Protein AF-A0A2V8K2G9-F1 (afdb_monomer_lite)

Radius of gyration: 15.14 Å; chains: 1; bounding box: 37×24×42 Å

Secondary structure (DSSP, 8-state):
--S-GGGT--S-SS-EEEEEEEEETTEEEEEEEEEE-TTTS-TTSTTTTTT--EEEEEEE-STTHHHHHHHHHHH-TTEEEEEEEEETTEEEEEEEES---

pLDDT: mean 81.55, std 11.33, range [49.09, 95.62]

Structure (mmCIF, N/CA/C/O backbone):
data_AF-A0A2V8K2G9-F1
#
_entry.id   AF-A0A2V8K2G9-F1
#
loop_
_atom_site.group_PDB
_atom_site.id
_atom_site.type_symbol
_atom_site.label_atom_id
_atom_site.label_alt_id
_atom_site.label_comp_id
_atom_site.label_asym_id
_atom_site.label_entity_id
_atom_site.label_seq_id
_atom_site.pdbx_PDB_ins_code
_atom_site.Cartn_x
_atom_site.Cartn_y
_atom_site.Cartn_z
_atom_site.occupancy
_atom_site.B_iso_or_equiv
_atom_site.auth_seq_id
_atom_site.auth_comp_id
_atom_site.auth_asym_id
_atom_site.auth_atom_id
_atom_site.pdbx_PDB_model_num
ATOM 1 N N . MET A 1 1 ? 4.090 -5.935 -3.097 1.00 89.62 1 MET A N 1
ATOM 2 C CA . MET A 1 1 ? 5.225 -6.472 -3.882 1.00 89.62 1 MET A CA 1
ATOM 3 C C . MET A 1 1 ? 5.020 -6.065 -5.335 1.00 89.62 1 MET A C 1
ATOM 5 O O . MET A 1 1 ? 3.889 -6.135 -5.797 1.00 89.62 1 MET A O 1
ATOM 9 N N . ALA A 1 2 ? 6.075 -5.632 -6.025 1.00 92.62 2 ALA A N 1
ATOM 10 C CA . ALA A 1 2 ? 6.025 -5.103 -7.391 1.00 92.62 2 ALA A CA 1
ATOM 11 C C . ALA A 1 2 ? 5.835 -6.168 -8.491 1.00 92.62 2 ALA A C 1
ATOM 13 O O . ALA A 1 2 ? 5.588 -5.819 -9.643 1.00 92.62 2 ALA A O 1
ATOM 14 N N . GLY A 1 3 ? 5.969 -7.454 -8.157 1.00 93.44 3 GLY A N 1
ATOM 15 C CA . GLY A 1 3 ? 5.910 -8.575 -9.096 1.00 93.44 3 GLY A CA 1
ATOM 16 C C . GLY A 1 3 ? 6.853 -9.703 -8.678 1.00 93.44 3 GLY A C 1
ATOM 17 O O . GLY A 1 3 ? 7.277 -9.775 -7.523 1.00 93.44 3 GLY A O 1
ATOM 18 N N . ARG A 1 4 ? 7.219 -10.583 -9.616 1.00 93.06 4 ARG A N 1
ATOM 19 C CA . ARG A 1 4 ? 8.252 -11.613 -9.404 1.00 93.06 4 ARG A CA 1
ATOM 20 C C . ARG A 1 4 ? 9.649 -10.989 -9.508 1.00 93.06 4 ARG A C 1
ATOM 22 O O . ARG A 1 4 ? 10.370 -11.232 -10.475 1.00 93.06 4 ARG A O 1
ATOM 29 N N . VAL A 1 5 ? 10.040 -10.226 -8.486 1.00 91.12 5 VAL A N 1
ATOM 30 C CA . VAL A 1 5 ? 11.310 -9.470 -8.435 1.00 91.12 5 VAL A CA 1
ATOM 31 C C . VAL A 1 5 ? 12.523 -10.355 -8.748 1.00 91.12 5 VAL A C 1
ATOM 33 O O . VAL A 1 5 ? 13.331 -10.004 -9.601 1.00 91.12 5 VAL A O 1
ATOM 36 N N . GLY A 1 6 ? 12.602 -11.555 -8.160 1.00 89.31 6 GLY A N 1
ATOM 37 C CA . GLY A 1 6 ? 13.695 -12.509 -8.416 1.00 89.31 6 GLY A CA 1
ATOM 38 C C . GLY A 1 6 ? 13.770 -13.057 -9.851 1.00 89.31 6 GLY A C 1
ATOM 39 O O . GLY A 1 6 ? 14.733 -13.730 -10.198 1.00 89.31 6 GLY A O 1
ATOM 40 N N . ARG A 1 7 ? 12.767 -12.786 -10.696 1.00 92.31 7 ARG A N 1
ATOM 41 C CA . ARG A 1 7 ? 12.751 -13.104 -12.135 1.00 92.31 7 ARG A CA 1
ATOM 42 C C . ARG A 1 7 ? 12.807 -11.850 -13.020 1.00 92.31 7 ARG A C 1
ATOM 44 O O . ARG A 1 7 ? 12.542 -11.949 -14.212 1.00 92.31 7 ARG A O 1
ATOM 51 N N . GLY A 1 8 ? 13.119 -10.684 -12.449 1.00 90.88 8 GLY A N 1
ATOM 52 C CA . GLY A 1 8 ? 13.182 -9.408 -13.169 1.00 90.88 8 GLY A CA 1
ATOM 53 C C . GLY A 1 8 ? 11.818 -8.802 -13.508 1.00 90.88 8 GLY A C 1
ATOM 54 O O . GLY A 1 8 ? 11.748 -7.822 -14.243 1.00 90.88 8 GLY A O 1
ATOM 55 N N . GLU A 1 9 ? 10.726 -9.357 -12.984 1.00 93.81 9 GLU A N 1
ATOM 56 C CA . GLU A 1 9 ? 9.386 -8.828 -13.218 1.00 93.81 9 GLU A CA 1
ATOM 57 C C . GLU A 1 9 ? 9.017 -7.808 -12.147 1.00 93.81 9 GLU A C 1
ATOM 59 O O . GLU A 1 9 ? 8.780 -8.153 -10.985 1.00 93.81 9 GLU A O 1
ATOM 64 N N . ILE A 1 10 ? 8.957 -6.548 -12.564 1.00 93.75 10 ILE A N 1
ATOM 65 C CA . ILE A 1 10 ? 8.688 -5.402 -11.704 1.00 93.75 10 ILE A CA 1
ATOM 66 C C . ILE A 1 10 ? 7.688 -4.502 -12.440 1.00 93.75 10 ILE A C 1
ATOM 68 O O . ILE A 1 10 ? 7.936 -4.110 -13.581 1.00 93.75 10 ILE A O 1
ATOM 72 N N . TRP A 1 11 ? 6.552 -4.213 -11.798 1.00 93.62 11 TRP A N 1
ATOM 73 C CA . TRP A 1 11 ? 5.497 -3.323 -12.301 1.00 93.62 11 TRP A CA 1
ATOM 74 C C . TRP A 1 11 ? 4.908 -3.732 -13.667 1.00 93.62 11 TRP A C 1
ATOM 76 O O . TRP A 1 11 ? 4.533 -2.880 -14.462 1.00 93.62 11 TRP A O 1
ATOM 86 N N . GLN A 1 12 ? 4.819 -5.037 -13.954 1.00 94.44 12 GLN A N 1
ATOM 87 C CA . GLN A 1 12 ? 4.315 -5.568 -15.238 1.00 94.44 12 GLN A CA 1
ATOM 88 C C . GLN A 1 12 ? 2.818 -5.931 -15.235 1.00 94.44 12 GLN A C 1
ATOM 90 O O . GLN A 1 12 ? 2.303 -6.436 -16.230 1.00 94.44 12 GLN A O 1
ATOM 95 N N . PHE A 1 13 ? 2.113 -5.724 -14.122 1.00 94.19 13 PHE A N 1
ATOM 96 C CA . PHE A 1 13 ? 0.670 -5.961 -14.041 1.00 94.19 13 PHE A CA 1
ATOM 97 C C . PHE A 1 13 ? -0.120 -4.808 -14.679 1.00 94.19 13 PHE A C 1
ATOM 99 O O . PHE A 1 13 ? 0.372 -3.685 -14.756 1.00 94.19 13 PHE A O 1
ATOM 106 N N . ASP A 1 14 ? -1.353 -5.080 -15.114 1.00 95.62 14 ASP A N 1
ATOM 107 C CA . ASP A 1 14 ? -2.218 -4.054 -15.714 1.00 95.62 14 ASP A CA 1
ATOM 108 C C . ASP A 1 14 ? -2.742 -3.069 -14.661 1.00 95.62 14 ASP A C 1
ATOM 110 O O . ASP A 1 14 ? -2.629 -1.855 -14.824 1.00 95.62 14 ASP A O 1
ATOM 114 N N . GLU A 1 15 ? -3.268 -3.594 -13.555 1.00 95.38 15 GLU A N 1
ATOM 115 C CA . GLU A 1 15 ? -3.783 -2.801 -12.444 1.00 95.38 15 GLU A CA 1
ATOM 116 C C . GLU A 1 15 ? -3.645 -3.561 -11.120 1.00 95.38 15 GLU A C 1
ATOM 118 O O . GLU A 1 15 ? -3.813 -4.780 -11.057 1.00 95.38 15 GLU A O 1
ATOM 123 N N . PHE A 1 16 ? -3.371 -2.823 -10.047 1.00 92.81 16 PHE A N 1
ATOM 124 C CA . PHE A 1 16 ? -3.531 -3.289 -8.678 1.00 92.81 16 PHE A CA 1
ATOM 125 C C . PHE A 1 16 ? -4.369 -2.281 -7.900 1.00 92.81 16 PHE A C 1
ATOM 127 O O . PHE A 1 16 ? -3.982 -1.123 -7.780 1.00 92.81 16 PHE A O 1
ATOM 134 N N . SER A 1 17 ? -5.485 -2.725 -7.332 1.00 94.31 17 SER A N 1
ATOM 135 C CA . SER A 1 17 ? -6.346 -1.909 -6.477 1.00 94.31 17 SER A CA 1
ATOM 136 C C . SER A 1 17 ? -6.525 -2.582 -5.121 1.00 94.31 17 SER A C 1
ATOM 138 O O . SER A 1 17 ? -6.841 -3.771 -5.061 1.00 94.31 17 SER A O 1
ATOM 140 N N . SER A 1 18 ? -6.372 -1.822 -4.043 1.00 91.69 18 SER A N 1
ATOM 141 C CA . SER A 1 18 ? -6.574 -2.290 -2.676 1.00 91.69 18 SER A CA 1
ATOM 142 C C . SER A 1 18 ? -7.382 -1.277 -1.876 1.00 91.69 18 SER A C 1
ATOM 144 O O . SER A 1 18 ? -7.154 -0.068 -1.963 1.00 91.69 18 SER A O 1
ATOM 146 N N . GLU A 1 19 ? -8.310 -1.789 -1.074 1.00 94.44 19 GLU A N 1
ATOM 147 C CA . GLU A 1 19 ? -9.031 -1.026 -0.064 1.00 94.44 19 GLU A CA 1
ATOM 148 C C . GLU A 1 19 ? -8.842 -1.703 1.294 1.00 94.44 19 GLU A C 1
ATOM 150 O O . GLU A 1 19 ? -9.029 -2.911 1.434 1.00 94.44 19 GLU A O 1
ATOM 155 N N . THR A 1 20 ? -8.481 -0.922 2.309 1.00 89.31 20 THR A N 1
ATOM 156 C CA . THR A 1 20 ? -8.416 -1.381 3.700 1.00 89.31 20 THR A CA 1
ATOM 157 C C . THR A 1 20 ? -9.249 -0.450 4.559 1.00 89.31 20 THR A C 1
ATOM 159 O O . THR A 1 20 ? -9.037 0.756 4.536 1.00 89.31 20 THR A O 1
ATOM 162 N N . SER A 1 21 ? -10.184 -0.985 5.344 1.00 90.56 21 SER A N 1
ATOM 163 C CA . SER A 1 21 ? -10.995 -0.176 6.256 1.00 90.56 21 SER A CA 1
ATOM 164 C C . SER A 1 21 ? -10.969 -0.726 7.679 1.00 90.56 21 SER A C 1
ATOM 166 O O . SER A 1 21 ? -11.009 -1.936 7.888 1.00 90.56 21 SER A O 1
ATOM 168 N N . LEU A 1 22 ? -10.913 0.176 8.662 1.00 85.81 22 LEU A N 1
ATOM 169 C CA . LEU A 1 22 ? -11.026 -0.152 10.084 1.00 85.81 22 LEU A CA 1
ATOM 170 C C . LEU A 1 22 ? -12.265 0.518 10.659 1.00 85.81 22 LEU A C 1
ATOM 172 O O . LEU A 1 22 ? -12.418 1.744 10.594 1.00 85.81 22 LEU A O 1
ATOM 176 N N . ARG A 1 23 ? -13.133 -0.290 11.268 1.00 88.69 23 ARG A N 1
ATOM 177 C CA . ARG A 1 23 ? -14.301 0.178 12.011 1.00 88.69 23 ARG A CA 1
ATOM 178 C C . ARG A 1 23 ? -14.211 -0.268 13.461 1.00 88.69 23 ARG A C 1
ATOM 180 O O . ARG A 1 23 ? -13.955 -1.436 13.725 1.00 88.69 23 ARG A O 1
ATOM 187 N N . VAL A 1 24 ? -14.496 0.646 14.382 1.00 85.31 24 VAL A N 1
ATOM 188 C CA . VAL A 1 24 ? -14.609 0.363 15.820 1.00 85.31 24 VAL A CA 1
ATOM 189 C C . VAL A 1 24 ? -15.980 0.836 16.273 1.00 85.31 24 VAL A C 1
ATOM 191 O O . VAL A 1 24 ? -16.376 1.965 15.981 1.00 85.31 24 VAL A O 1
ATOM 194 N N . ASN A 1 25 ? -16.738 -0.046 16.928 1.00 89.50 25 ASN A N 1
ATOM 195 C CA . ASN A 1 25 ? -18.119 0.218 17.354 1.00 89.50 25 ASN A CA 1
ATOM 196 C C . ASN A 1 25 ? -19.006 0.752 16.208 1.00 89.50 25 ASN A C 1
ATOM 198 O O . ASN A 1 25 ? -19.759 1.708 16.367 1.00 89.50 25 ASN A O 1
ATOM 202 N N . GLY A 1 26 ? -18.855 0.180 15.006 1.00 89.81 26 GLY A N 1
ATOM 203 C CA . GLY A 1 26 ? -19.592 0.575 13.796 1.00 89.81 26 GLY A CA 1
ATOM 204 C C . GLY A 1 26 ? -19.098 1.859 13.109 1.00 89.81 26 GLY A C 1
ATOM 205 O O . GLY A 1 26 ? -19.413 2.084 11.936 1.00 89.81 26 GLY A O 1
ATOM 206 N N . ARG A 1 27 ? -18.269 2.672 13.776 1.00 88.38 27 ARG A N 1
ATOM 207 C CA . ARG A 1 27 ? -17.714 3.921 13.239 1.00 88.38 27 ARG A CA 1
ATOM 208 C C . ARG A 1 27 ? -16.461 3.656 12.407 1.00 88.38 27 ARG A C 1
ATOM 210 O O . ARG A 1 27 ? -15.545 2.987 12.871 1.00 88.38 27 ARG A O 1
ATOM 217 N N . LEU A 1 28 ? -16.395 4.229 11.203 1.00 88.12 28 LEU A N 1
ATOM 218 C CA . LEU A 1 28 ? -15.190 4.203 10.367 1.00 88.12 28 LEU A CA 1
ATOM 219 C C . LEU A 1 28 ? -14.094 5.078 10.991 1.00 88.12 28 LEU A C 1
ATOM 221 O O . LEU A 1 28 ? -14.287 6.280 11.207 1.00 88.12 28 LEU A O 1
ATOM 225 N N . LEU A 1 29 ? -12.959 4.454 11.288 1.00 84.12 29 LEU A N 1
ATOM 226 C CA . LEU A 1 29 ? -11.785 5.098 11.869 1.00 84.12 29 LEU A CA 1
ATOM 227 C C . LEU A 1 29 ? -10.623 5.209 10.886 1.00 84.12 29 LEU A C 1
ATOM 229 O O . LEU A 1 29 ? -9.847 6.153 11.002 1.00 84.12 29 LEU A O 1
ATOM 233 N N . TYR A 1 30 ? -10.530 4.294 9.923 1.00 83.94 30 TYR A N 1
ATOM 234 C CA . TYR A 1 30 ? -9.500 4.319 8.893 1.00 83.94 30 TYR A CA 1
ATOM 235 C C . TYR A 1 30 ? -10.030 3.784 7.564 1.00 83.94 30 TYR A C 1
ATOM 237 O O . TYR A 1 30 ? -10.850 2.862 7.550 1.00 83.94 30 TYR A O 1
ATOM 245 N N . LEU A 1 31 ? -9.546 4.367 6.470 1.00 87.81 31 LEU A N 1
ATOM 2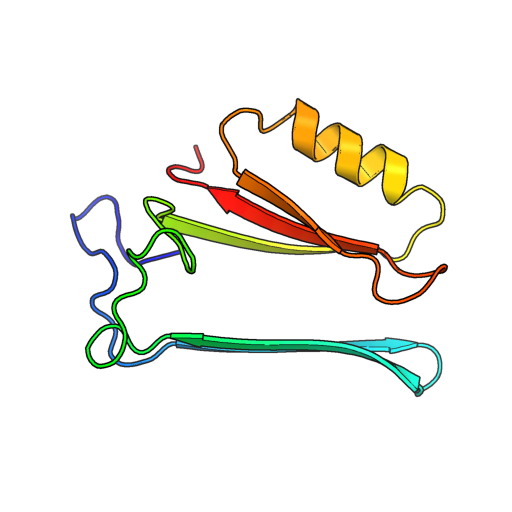46 C CA . LEU A 1 31 ? -9.778 3.928 5.102 1.00 87.81 31 LEU A CA 1
ATOM 247 C C . LEU A 1 31 ? -8.515 4.216 4.281 1.00 87.81 31 LEU A C 1
ATOM 249 O O . LEU A 1 31 ? -8.179 5.378 4.077 1.00 87.81 31 LEU A O 1
ATOM 253 N N . ASP A 1 32 ? -7.852 3.166 3.809 1.00 86.81 32 ASP A N 1
ATOM 254 C CA . ASP A 1 32 ? -6.834 3.236 2.764 1.00 86.81 32 ASP A CA 1
ATOM 255 C C . ASP A 1 32 ? -7.462 2.843 1.439 1.00 86.81 32 ASP A C 1
ATOM 257 O O . ASP A 1 32 ? -8.165 1.831 1.360 1.00 86.81 32 ASP A O 1
ATOM 261 N N . ARG A 1 33 ? -7.166 3.610 0.398 1.00 92.12 33 ARG A N 1
ATOM 262 C CA . ARG A 1 33 ? -7.496 3.262 -0.979 1.00 92.12 33 ARG A CA 1
ATOM 263 C C . ARG A 1 33 ? -6.276 3.527 -1.818 1.00 92.12 33 ARG A C 1
ATOM 265 O O . ARG A 1 33 ? -5.816 4.660 -1.914 1.00 92.12 33 ARG A O 1
ATOM 272 N N . PHE A 1 34 ? -5.781 2.473 -2.433 1.00 88.25 34 PHE A N 1
ATOM 273 C CA . PHE A 1 34 ? -4.581 2.532 -3.233 1.00 88.25 34 PHE A CA 1
ATOM 274 C C . PHE A 1 34 ? -4.824 1.847 -4.564 1.00 88.25 34 PHE A C 1
ATOM 276 O O . PHE A 1 34 ? -5.403 0.762 -4.619 1.00 88.25 34 PHE A O 1
ATOM 283 N N . 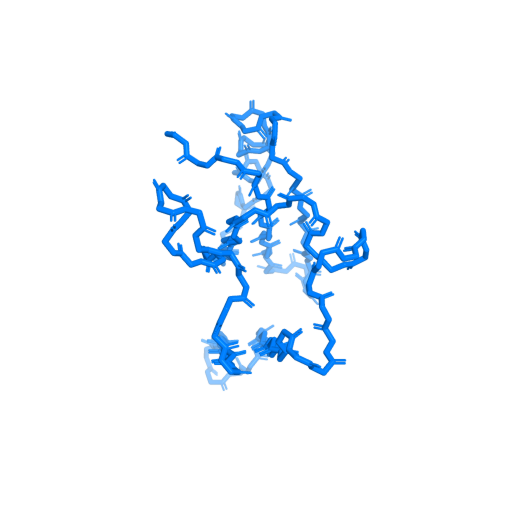ARG A 1 35 ? -4.379 2.497 -5.635 1.00 92.88 35 ARG A N 1
ATOM 284 C CA . ARG A 1 35 ? -4.482 1.998 -6.999 1.00 92.88 35 ARG A CA 1
ATOM 285 C C . ARG A 1 35 ? -3.158 2.244 -7.707 1.00 92.88 35 ARG A C 1
ATOM 287 O O . ARG A 1 35 ? -2.617 3.339 -7.616 1.00 92.88 35 ARG A O 1
ATOM 294 N N . LEU A 1 36 ? -2.667 1.234 -8.410 1.00 92.56 36 LEU A N 1
ATOM 295 C CA . LEU A 1 36 ? -1.513 1.308 -9.295 1.00 92.56 36 LEU A CA 1
ATOM 296 C C . LEU A 1 36 ? -1.924 0.857 -10.683 1.00 92.56 36 LEU A C 1
ATOM 298 O O . LEU A 1 36 ? -2.529 -0.203 -10.828 1.00 92.56 36 LEU A O 1
ATOM 302 N N . MET A 1 37 ? -1.525 1.625 -11.688 1.00 95.25 37 MET A N 1
ATOM 303 C CA . MET A 1 37 ? -1.714 1.295 -13.097 1.00 95.25 37 MET A CA 1
ATOM 304 C C . MET A 1 37 ? -0.398 1.548 -13.828 1.00 95.25 37 MET A C 1
ATOM 306 O O . MET A 1 37 ? -0.225 2.617 -14.405 1.00 95.25 37 MET A O 1
ATOM 310 N N . PRO A 1 38 ? 0.557 0.603 -13.800 1.00 94.38 38 PRO A N 1
ATOM 311 C CA . PRO A 1 38 ? 1.926 0.866 -14.237 1.00 94.38 38 PRO A CA 1
ATOM 312 C C . PRO A 1 38 ? 2.092 1.382 -15.669 1.00 94.38 38 PRO A C 1
ATOM 314 O O . PRO A 1 38 ? 3.082 2.045 -15.967 1.00 94.38 38 PRO A O 1
ATOM 317 N N . LYS A 1 39 ? 1.139 1.074 -16.559 1.00 92.31 39 LYS A N 1
ATOM 318 C CA .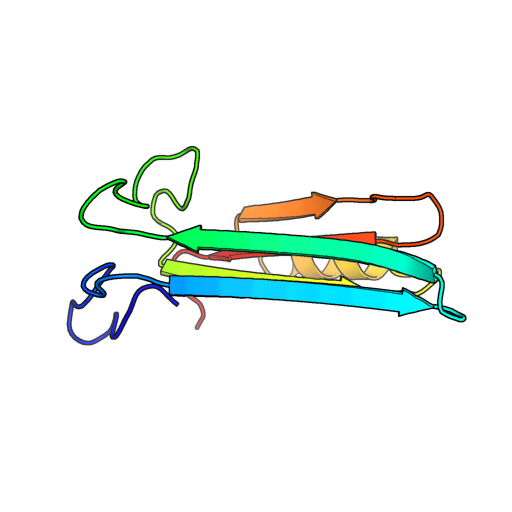 LYS A 1 39 ? 1.136 1.550 -17.951 1.00 92.31 39 LYS A CA 1
ATOM 319 C C . LYS A 1 39 ? 0.648 2.993 -18.103 1.00 92.31 39 LYS A C 1
ATOM 321 O O . LYS A 1 39 ? 0.983 3.627 -19.097 1.00 92.31 39 LYS A O 1
ATOM 326 N N . GLU A 1 40 ? -0.154 3.480 -17.161 1.00 93.94 40 GLU A N 1
ATOM 327 C CA . GLU A 1 40 ? -0.706 4.840 -17.163 1.00 93.94 40 GLU A CA 1
ATOM 328 C C . GLU A 1 40 ? 0.120 5.772 -16.269 1.00 93.94 40 GLU A C 1
ATOM 330 O O . GLU A 1 40 ? 0.446 6.881 -16.682 1.00 93.94 40 GLU A O 1
ATOM 335 N N . ASP A 1 41 ? 0.494 5.294 -15.079 1.00 90.81 41 ASP A N 1
ATOM 336 C CA . ASP A 1 41 ? 1.282 6.012 -14.077 1.00 90.81 41 ASP A CA 1
ATOM 337 C C . ASP A 1 41 ? 2.370 5.084 -13.491 1.00 90.81 41 ASP A C 1
ATOM 339 O O . ASP A 1 41 ? 2.088 4.242 -12.624 1.00 90.81 41 ASP A O 1
ATOM 343 N N . PRO A 1 42 ? 3.610 5.154 -14.016 1.00 89.94 42 PRO A N 1
ATOM 344 C CA . PRO A 1 42 ? 4.719 4.318 -13.572 1.00 89.94 42 PRO A CA 1
ATOM 345 C C . PRO A 1 42 ? 5.040 4.512 -12.074 1.00 89.94 42 PRO A C 1
ATOM 347 O O . PRO A 1 42 ? 5.401 5.614 -11.661 1.00 89.94 42 PRO A O 1
ATOM 350 N N . PRO A 1 43 ? 5.030 3.449 -11.241 1.00 89.94 43 PRO A N 1
ATOM 351 C CA . PRO A 1 43 ? 5.200 3.589 -9.789 1.00 89.94 43 PRO A CA 1
ATOM 352 C C . PRO A 1 43 ? 6.624 3.949 -9.339 1.00 89.94 43 PRO A C 1
ATOM 354 O O . PRO A 1 43 ? 6.865 4.102 -8.146 1.00 89.94 43 PRO A O 1
ATOM 357 N N . ASN A 1 44 ? 7.581 4.044 -10.265 1.00 88.25 44 ASN A N 1
ATOM 358 C CA . ASN A 1 44 ? 9.010 4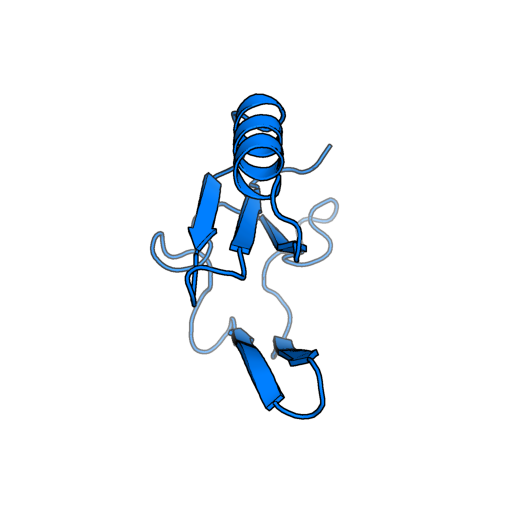.233 -9.994 1.00 88.25 44 ASN A CA 1
ATOM 359 C C . ASN A 1 44 ? 9.408 5.686 -9.681 1.00 88.25 44 ASN A C 1
ATOM 361 O O . ASN A 1 44 ? 10.584 5.973 -9.466 1.00 88.25 44 ASN A O 1
ATOM 365 N N . THR A 1 45 ? 8.456 6.613 -9.682 1.00 87.50 45 THR A N 1
ATOM 366 C CA . THR A 1 45 ? 8.695 7.999 -9.280 1.00 87.50 45 THR A CA 1
ATOM 367 C C . THR A 1 45 ? 8.951 8.087 -7.772 1.00 87.50 45 THR A C 1
ATOM 369 O O . THR A 1 45 ? 8.351 7.347 -6.990 1.00 87.50 45 THR A O 1
ATOM 372 N N . GLU A 1 46 ? 9.827 9.004 -7.340 1.00 82.75 46 GLU A N 1
ATOM 373 C CA . GLU A 1 46 ? 10.196 9.157 -5.917 1.00 82.75 46 GLU A CA 1
ATOM 374 C C . GLU A 1 46 ? 8.998 9.448 -5.001 1.00 82.75 46 GLU A C 1
ATOM 376 O O . GLU A 1 46 ? 9.011 9.068 -3.835 1.00 82.75 46 GLU A O 1
ATOM 381 N N . TRP A 1 47 ? 7.948 10.093 -5.519 1.00 80.94 47 TRP A N 1
ATOM 382 C CA . TRP A 1 47 ? 6.744 10.408 -4.747 1.00 80.94 47 TRP A CA 1
ATOM 383 C C . TRP A 1 47 ? 5.782 9.214 -4.590 1.00 80.94 47 TRP A C 1
ATOM 385 O O . TRP A 1 47 ? 4.888 9.279 -3.746 1.00 80.94 47 TRP A O 1
ATOM 395 N N . MET A 1 48 ? 5.951 8.139 -5.375 1.00 86.94 48 MET A N 1
ATOM 396 C CA . MET A 1 48 ? 5.160 6.905 -5.288 1.00 86.94 48 MET A CA 1
ATOM 397 C C . MET A 1 48 ? 5.922 5.806 -4.543 1.00 86.94 48 MET A C 1
ATOM 399 O O . MET A 1 48 ? 5.837 5.705 -3.321 1.00 86.94 48 MET A O 1
ATOM 403 N N . MET A 1 49 ? 6.632 4.949 -5.283 1.00 88.06 49 MET A N 1
ATOM 404 C CA . MET A 1 49 ? 7.403 3.837 -4.733 1.00 88.06 49 MET A CA 1
ATOM 405 C C . MET A 1 49 ? 8.907 4.072 -4.879 1.00 88.06 49 MET A C 1
ATOM 407 O O . MET A 1 49 ? 9.679 3.402 -4.203 1.00 88.06 49 MET A O 1
ATOM 411 N N . GLY A 1 50 ? 9.349 4.994 -5.741 1.00 87.50 50 GLY A N 1
ATOM 412 C CA . GLY A 1 50 ? 10.762 5.180 -6.062 1.00 87.50 50 GLY A CA 1
ATOM 413 C C . GLY A 1 50 ? 11.406 3.856 -6.480 1.00 87.50 50 GLY A C 1
ATOM 414 O O . GLY A 1 50 ? 10.927 3.163 -7.379 1.00 87.50 50 GLY A O 1
ATOM 415 N N . ASN A 1 51 ? 12.458 3.466 -5.766 1.00 88.31 51 ASN A N 1
ATOM 416 C CA . ASN A 1 51 ? 13.139 2.184 -5.952 1.00 88.31 51 ASN A CA 1
ATOM 417 C C . ASN A 1 51 ? 12.526 1.031 -5.133 1.00 88.31 51 ASN A C 1
ATOM 419 O O . ASN A 1 51 ? 12.938 -0.121 -5.293 1.00 88.31 51 ASN A O 1
ATOM 423 N N . ALA A 1 52 ? 11.543 1.307 -4.268 1.00 88.44 52 ALA A N 1
ATOM 424 C CA . ALA A 1 52 ? 10.920 0.305 -3.414 1.00 88.44 52 ALA A CA 1
ATOM 425 C C . ALA A 1 52 ? 10.169 -0.742 -4.243 1.00 88.44 52 ALA A C 1
ATOM 427 O O . ALA A 1 52 ? 9.344 -0.427 -5.103 1.00 88.44 52 ALA A O 1
ATOM 428 N N . ARG A 1 53 ? 10.412 -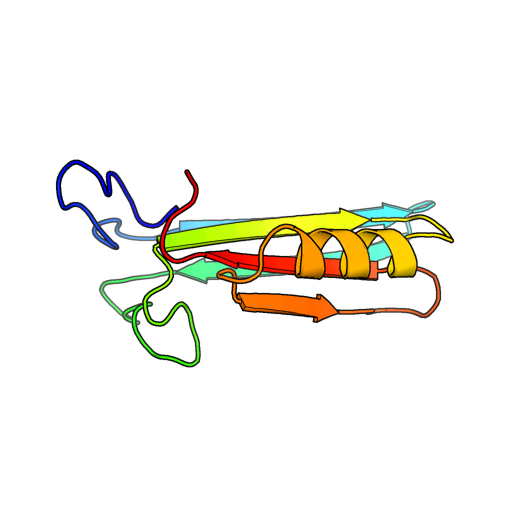2.020 -3.948 1.00 89.69 53 ARG A N 1
ATOM 429 C CA . ARG A 1 53 ? 9.753 -3.159 -4.614 1.00 89.69 53 ARG A CA 1
ATOM 430 C C . ARG A 1 53 ? 8.699 -3.800 -3.722 1.00 89.69 53 ARG A C 1
ATOM 432 O O . ARG A 1 53 ? 7.860 -4.583 -4.182 1.00 89.69 53 ARG A O 1
ATOM 439 N N . TYR A 1 54 ? 8.710 -3.455 -2.442 1.00 87.31 54 TYR A N 1
ATOM 440 C CA . TYR A 1 54 ? 7.817 -3.976 -1.429 1.00 87.31 54 TYR A CA 1
ATOM 441 C C . TYR A 1 54 ? 7.138 -2.816 -0.706 1.00 87.31 54 TYR A C 1
ATOM 443 O O . TYR A 1 54 ? 7.753 -1.811 -0.367 1.00 87.31 54 TYR A O 1
ATOM 451 N N . LEU A 1 55 ? 5.837 -2.982 -0.490 1.00 85.81 55 LEU A N 1
ATOM 452 C CA . LEU A 1 55 ? 5.006 -2.094 0.308 1.00 85.81 55 LEU A CA 1
ATOM 453 C C . LEU A 1 55 ? 4.280 -2.974 1.310 1.00 85.81 55 LEU A C 1
ATOM 455 O O . LEU A 1 55 ? 3.683 -3.983 0.920 1.00 85.81 55 LEU A O 1
ATOM 459 N N . ALA A 1 56 ? 4.317 -2.562 2.567 1.00 82.38 56 ALA A N 1
ATOM 460 C CA . ALA A 1 56 ? 3.510 -3.123 3.629 1.00 82.38 56 ALA A CA 1
ATOM 461 C C . ALA A 1 56 ? 2.772 -1.995 4.352 1.00 82.38 56 ALA A C 1
ATOM 463 O O . ALA A 1 56 ? 3.354 -0.969 4.701 1.00 82.38 56 ALA A O 1
ATOM 464 N N . THR A 1 57 ? 1.484 -2.209 4.602 1.00 81.38 57 THR A N 1
ATOM 465 C CA . THR A 1 57 ? 0.674 -1.334 5.451 1.00 81.38 57 THR A CA 1
ATOM 466 C C . THR A 1 57 ? 0.318 -2.097 6.720 1.00 81.38 57 THR A C 1
ATOM 468 O O . THR A 1 57 ? -0.218 -3.202 6.649 1.00 81.38 57 THR A O 1
ATOM 471 N N . GLY A 1 58 ? 0.623 -1.514 7.878 1.00 79.88 58 GLY A N 1
ATOM 472 C CA . GLY A 1 58 ? 0.284 -2.031 9.198 1.00 79.88 58 GLY A CA 1
ATOM 473 C C . GLY A 1 58 ? -0.697 -1.112 9.922 1.00 79.88 58 GLY A C 1
ATOM 474 O O . GLY A 1 58 ? -0.517 0.106 9.971 1.00 79.88 58 GLY A O 1
ATOM 475 N N . LEU A 1 59 ? -1.733 -1.714 10.506 1.00 80.56 59 LEU A N 1
ATOM 476 C CA . LEU A 1 59 ? -2.682 -1.049 11.399 1.00 80.56 59 LEU A CA 1
ATOM 477 C C . LEU A 1 59 ? -2.341 -1.428 12.839 1.00 80.56 59 LEU A C 1
ATOM 479 O O . LEU A 1 59 ? -2.278 -2.619 13.144 1.00 80.56 59 LEU A O 1
ATOM 483 N N . CYS A 1 60 ? -2.166 -0.450 13.728 1.00 79.00 60 CYS A N 1
ATOM 484 C CA . CYS A 1 60 ? -1.987 -0.716 15.152 1.00 79.00 60 CYS A CA 1
ATOM 485 C C . CYS A 1 60 ? -2.945 0.150 15.975 1.00 79.00 60 CYS A C 1
ATOM 487 O O . CYS A 1 60 ? -2.839 1.376 16.015 1.00 79.00 60 CYS A O 1
ATOM 489 N N . LEU A 1 61 ? -3.893 -0.515 16.632 1.00 77.94 61 LEU A N 1
ATOM 490 C CA . LEU A 1 61 ? -4.811 0.107 17.576 1.00 77.94 61 LEU A CA 1
ATOM 491 C C . LEU A 1 61 ? -4.403 -0.305 18.990 1.00 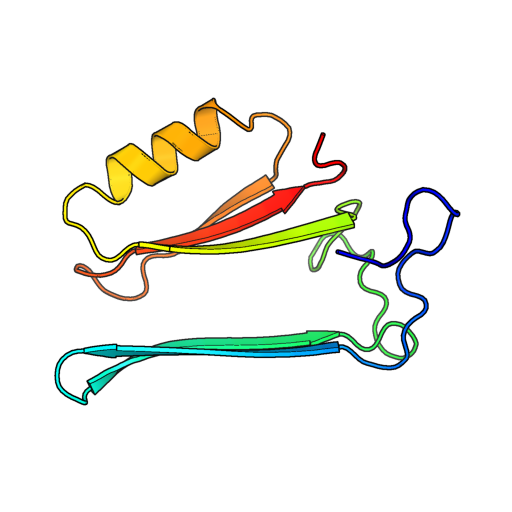77.94 61 LEU A C 1
ATOM 493 O O . LEU A 1 61 ? -4.901 -1.298 19.512 1.00 77.94 61 LEU A O 1
ATOM 497 N N . ASP A 1 62 ? -3.446 0.420 19.562 1.00 77.12 62 ASP A N 1
ATOM 498 C CA . ASP A 1 62 ? -2.921 0.171 20.904 1.00 77.12 62 ASP A CA 1
ATOM 499 C C . ASP A 1 62 ? -2.325 1.462 21.488 1.00 77.12 62 ASP A C 1
ATOM 501 O O . ASP A 1 62 ? -1.789 2.296 20.752 1.00 77.12 62 ASP A O 1
ATOM 505 N N . GLU A 1 63 ? -2.374 1.625 22.810 1.00 75.31 63 GLU A N 1
ATOM 506 C CA . GLU A 1 63 ? -1.780 2.777 23.505 1.00 75.31 63 GLU A CA 1
ATOM 507 C C . GLU A 1 63 ? -0.254 2.856 23.312 1.00 75.31 63 GLU A C 1
ATOM 509 O O . GLU A 1 63 ? 0.326 3.941 23.305 1.00 75.31 63 GLU A O 1
ATOM 514 N N . ARG A 1 64 ? 0.405 1.712 23.092 1.00 76.75 64 ARG A N 1
ATOM 515 C CA . ARG A 1 64 ? 1.852 1.579 22.861 1.00 76.75 64 ARG A CA 1
ATOM 516 C C . ARG A 1 64 ? 2.225 1.591 21.383 1.00 76.75 64 ARG A C 1
ATOM 518 O O . ARG A 1 64 ? 3.363 1.271 21.032 1.00 76.75 64 ARG A O 1
ATOM 525 N N . ALA A 1 65 ? 1.296 1.951 20.498 1.00 75.56 65 ALA A N 1
ATOM 526 C CA . ALA A 1 65 ? 1.555 1.961 19.063 1.00 75.56 65 ALA A CA 1
ATOM 527 C C . ALA A 1 65 ? 2.732 2.879 18.680 1.00 75.56 65 ALA A C 1
ATOM 529 O O . ALA A 1 65 ? 3.421 2.597 17.702 1.00 75.56 65 ALA A O 1
ATOM 530 N N . PHE A 1 66 ? 2.999 3.936 19.460 1.00 72.44 66 PHE A N 1
ATOM 531 C CA . PHE A 1 66 ? 4.163 4.806 19.257 1.00 72.44 66 PHE A CA 1
ATOM 532 C C . PHE A 1 66 ? 5.484 4.045 19.454 1.00 72.44 66 PHE A C 1
ATOM 534 O O . PHE A 1 66 ? 6.277 3.949 18.519 1.00 72.44 66 PHE A O 1
ATOM 541 N N . ASP A 1 67 ? 5.669 3.409 20.613 1.00 79.88 67 ASP A N 1
ATOM 542 C CA . ASP A 1 67 ? 6.876 2.634 20.928 1.00 79.88 67 ASP A CA 1
ATOM 543 C C . ASP A 1 67 ? 7.075 1.448 19.977 1.00 79.88 67 ASP A C 1
ATOM 545 O O . ASP A 1 67 ? 8.195 0.985 19.756 1.00 79.88 67 ASP A O 1
ATOM 549 N N . PHE A 1 68 ? 5.980 0.876 19.469 1.00 78.00 68 PHE A N 1
ATOM 550 C CA . PHE A 1 68 ? 6.042 -0.209 18.497 1.00 78.00 68 PHE A CA 1
ATOM 551 C C . PHE A 1 68 ? 6.505 0.292 17.127 1.00 78.00 68 PHE A C 1
ATOM 553 O O . PHE A 1 68 ? 7.378 -0.316 16.513 1.00 78.00 68 PHE A O 1
ATOM 560 N N . ALA A 1 69 ? 5.959 1.414 16.660 1.00 74.62 69 ALA A N 1
ATOM 561 C CA . ALA A 1 69 ? 6.320 1.979 15.370 1.00 74.62 69 ALA A CA 1
ATOM 562 C C . ALA A 1 69 ? 7.769 2.498 15.350 1.00 74.62 69 ALA A C 1
ATOM 564 O O . ALA A 1 69 ? 8.488 2.247 14.383 1.00 74.62 69 ALA A O 1
ATOM 565 N N . GLU A 1 70 ? 8.228 3.121 16.440 1.00 78.81 70 GLU A N 1
ATOM 566 C CA . GLU A 1 70 ? 9.637 3.491 16.623 1.00 78.81 70 GLU A CA 1
ATOM 567 C C . GLU A 1 70 ? 10.548 2.254 16.595 1.00 78.81 70 GLU A C 1
ATOM 569 O O . GLU A 1 70 ? 11.554 2.233 15.886 1.00 78.81 70 GLU A O 1
ATOM 574 N N . ARG A 1 71 ? 10.161 1.168 17.280 1.00 84.06 71 ARG A N 1
ATOM 575 C CA . ARG A 1 71 ? 10.907 -0.097 17.229 1.00 84.06 71 ARG A CA 1
ATOM 576 C C . ARG A 1 71 ? 11.002 -0.674 15.823 1.00 84.06 71 ARG A C 1
ATOM 578 O O . ARG A 1 71 ? 12.071 -1.151 15.460 1.00 84.06 71 ARG A O 1
ATOM 585 N N . ILE A 1 72 ? 9.932 -0.629 15.027 1.00 78.19 72 ILE A N 1
ATOM 586 C CA . ILE A 1 72 ? 10.013 -1.089 13.633 1.00 78.19 72 ILE A CA 1
ATOM 587 C C . ILE A 1 72 ? 10.973 -0.211 12.828 1.00 78.19 72 ILE A C 1
ATOM 589 O O . ILE A 1 72 ? 11.778 -0.752 12.075 1.00 78.19 72 ILE A O 1
ATOM 593 N N . HIS A 1 73 ? 10.935 1.112 13.006 1.00 75.88 73 HIS A N 1
ATOM 594 C CA . HIS A 1 73 ? 11.868 2.008 12.325 1.00 75.88 73 HIS A CA 1
ATOM 595 C C . HIS A 1 73 ? 13.334 1.671 12.649 1.00 75.88 73 HIS A C 1
ATOM 597 O O . HIS A 1 73 ? 14.168 1.636 11.751 1.00 75.88 73 HIS A O 1
ATOM 603 N N . LEU A 1 74 ? 13.633 1.332 13.907 1.00 83.38 74 LEU A N 1
ATOM 604 C CA . LEU A 1 74 ? 14.974 0.907 14.324 1.00 83.38 74 LEU A CA 1
ATOM 605 C C . LEU A 1 74 ? 15.375 -0.477 13.788 1.00 83.38 74 LEU A C 1
ATOM 607 O O . LEU A 1 74 ? 16.552 -0.712 13.529 1.00 83.38 74 LEU A O 1
ATOM 611 N N . LEU A 1 75 ? 14.421 -1.402 13.648 1.00 84.00 75 LEU A N 1
ATOM 612 C CA . LEU A 1 75 ? 14.676 -2.757 13.144 1.00 84.00 75 LEU A CA 1
ATOM 613 C C . LEU A 1 75 ? 14.833 -2.811 11.621 1.00 84.00 75 LEU A C 1
ATOM 615 O O . LEU A 1 75 ? 15.432 -3.756 11.114 1.00 84.00 75 LEU A O 1
ATOM 619 N N . LEU A 1 76 ? 14.294 -1.825 10.904 1.00 79.25 76 LEU A N 1
ATOM 620 C CA . LEU A 1 76 ? 14.289 -1.762 9.444 1.00 79.25 76 LEU A CA 1
ATOM 621 C C . LEU A 1 76 ? 14.946 -0.458 8.948 1.00 79.25 76 LEU A C 1
ATOM 623 O O . LEU A 1 76 ? 14.269 0.365 8.328 1.00 79.25 76 LEU A O 1
ATOM 627 N N . PRO A 1 77 ? 16.253 -0.250 9.200 1.00 72.75 77 PRO A N 1
ATOM 628 C CA . PRO A 1 77 ? 16.932 1.014 8.898 1.00 72.75 77 PRO A CA 1
ATOM 629 C C . PRO A 1 77 ? 16.986 1.332 7.397 1.00 72.75 77 PRO A C 1
ATOM 631 O O . PRO A 1 77 ? 16.958 2.500 7.021 1.00 72.75 77 PRO A O 1
ATOM 634 N N . ASP A 1 78 ? 16.992 0.302 6.545 1.00 76.50 78 ASP A N 1
ATOM 635 C CA . ASP A 1 78 ? 17.017 0.436 5.080 1.00 76.50 78 ASP A CA 1
ATOM 636 C C . ASP A 1 78 ? 15.605 0.516 4.463 1.00 76.50 78 ASP A C 1
ATOM 638 O O . ASP A 1 78 ? 15.424 0.447 3.248 1.00 76.50 78 ASP A O 1
ATOM 642 N N . THR A 1 79 ? 14.569 0.619 5.300 1.00 73.50 79 THR A N 1
ATOM 643 C CA . THR A 1 79 ? 13.173 0.748 4.872 1.00 73.50 79 THR A CA 1
ATOM 644 C C . THR A 1 79 ? 12.722 2.188 5.062 1.00 73.50 79 THR A C 1
ATOM 646 O O . THR A 1 79 ? 12.816 2.750 6.152 1.00 73.50 79 THR A O 1
ATOM 649 N N . ALA A 1 80 ? 12.162 2.787 4.013 1.00 73.38 80 ALA A N 1
ATOM 650 C CA . ALA A 1 80 ? 11.460 4.052 4.142 1.00 73.38 80 ALA A CA 1
ATOM 651 C C . ALA A 1 80 ? 10.167 3.813 4.939 1.00 73.38 80 ALA A C 1
ATOM 653 O O . ALA A 1 80 ? 9.232 3.153 4.478 1.00 73.38 80 ALA A O 1
ATOM 654 N N . VAL A 1 81 ? 10.125 4.323 6.169 1.00 70.19 81 VAL A N 1
ATOM 655 C CA . VAL A 1 81 ? 8.990 4.164 7.084 1.00 70.19 81 VAL A CA 1
ATOM 656 C C . VAL A 1 81 ? 8.252 5.487 7.230 1.00 70.19 81 VAL A C 1
ATOM 658 O O . VAL A 1 81 ? 8.850 6.503 7.575 1.00 70.19 81 VAL A O 1
ATOM 661 N N . GLY A 1 82 ? 6.939 5.463 7.019 1.00 69.88 82 GLY A N 1
ATOM 662 C CA . GLY A 1 82 ? 6.037 6.563 7.338 1.00 69.88 82 GLY A CA 1
ATOM 663 C C . GLY A 1 82 ? 5.030 6.133 8.399 1.00 69.88 82 GLY A C 1
ATOM 664 O O . GLY A 1 82 ? 4.364 5.111 8.247 1.00 69.88 82 GLY A O 1
ATOM 665 N N . ILE A 1 83 ? 4.890 6.912 9.468 1.00 69.00 83 ILE A N 1
ATOM 666 C CA . ILE A 1 83 ? 3.854 6.700 10.485 1.00 69.00 83 ILE A CA 1
ATOM 667 C C . ILE A 1 83 ? 2.832 7.822 10.337 1.00 69.00 83 ILE A C 1
ATOM 669 O O . ILE A 1 83 ? 3.170 8.997 10.455 1.00 69.00 83 ILE A O 1
ATOM 673 N N . ASP A 1 84 ? 1.583 7.452 10.086 1.00 69.31 84 ASP A N 1
ATOM 674 C CA . ASP A 1 84 ? 0.435 8.348 10.080 1.00 69.31 84 ASP A CA 1
ATOM 675 C C . ASP A 1 84 ? -0.381 8.155 11.373 1.00 69.31 84 ASP A C 1
ATOM 677 O O . ASP A 1 84 ? -0.371 7.111 12.026 1.00 69.31 84 ASP A O 1
ATOM 681 N N . THR A 1 85 ? -1.069 9.192 11.825 1.00 66.06 85 THR A N 1
ATOM 682 C CA . THR A 1 85 ? -1.926 9.156 13.014 1.00 66.06 85 THR A CA 1
ATOM 683 C C . THR A 1 85 ? -3.217 9.890 12.682 1.00 66.06 85 THR A C 1
ATOM 685 O O . THR A 1 85 ? -3.360 11.072 12.995 1.00 66.06 85 THR A O 1
ATOM 688 N N . PRO A 1 86 ? -4.176 9.207 12.028 1.00 61.66 86 PRO A N 1
ATOM 689 C CA . PRO A 1 86 ? -5.376 9.856 11.508 1.00 61.66 86 PRO A CA 1
ATOM 690 C C . PRO A 1 86 ? -6.287 10.415 12.617 1.00 61.66 86 PRO A C 1
ATOM 692 O O . PRO A 1 86 ? -7.083 11.315 12.351 1.00 61.66 86 PRO A O 1
ATOM 695 N N . ARG A 1 87 ? -6.184 9.907 13.860 1.00 60.44 87 ARG A N 1
ATOM 696 C CA . ARG A 1 87 ? -6.802 10.451 15.091 1.00 60.44 87 ARG A CA 1
ATOM 697 C C . ARG A 1 87 ? -5.947 10.093 16.313 1.00 60.44 87 ARG A C 1
ATOM 699 O O . ARG A 1 87 ? -5.273 9.074 16.280 1.00 60.44 87 ARG A O 1
ATOM 706 N N . LEU A 1 88 ? -6.029 10.883 17.393 1.00 56.38 88 LEU A N 1
ATOM 707 C CA . LEU A 1 88 ? -5.226 10.738 18.629 1.00 56.38 88 LEU A CA 1
ATOM 708 C C . LEU A 1 88 ? -5.187 9.314 19.226 1.00 56.38 88 LEU A C 1
ATOM 710 O O . LEU A 1 88 ? -4.223 8.980 19.904 1.00 56.38 88 LEU A O 1
ATOM 714 N N . GLU A 1 89 ? -6.194 8.482 18.951 1.00 58.69 89 GLU A N 1
ATOM 715 C CA . GLU A 1 89 ? -6.335 7.121 19.491 1.00 58.69 89 GLU A CA 1
ATOM 716 C C . GLU A 1 89 ? -5.899 6.005 18.517 1.00 58.69 89 GLU A C 1
ATOM 718 O O . GLU A 1 89 ? -5.839 4.848 18.915 1.00 58.69 89 GLU A O 1
ATOM 723 N N . ASN A 1 90 ? -5.578 6.318 17.251 1.00 60.09 90 ASN A N 1
ATOM 724 C CA . ASN A 1 90 ? -5.268 5.311 16.226 1.00 60.09 90 ASN A CA 1
ATOM 725 C C . ASN A 1 90 ? -3.961 5.647 15.512 1.00 60.09 90 ASN A C 1
ATOM 727 O O . ASN A 1 90 ? -3.850 6.728 14.924 1.00 60.09 90 ASN A O 1
ATOM 731 N N . ARG A 1 91 ? -3.012 4.705 15.466 1.00 63.81 91 ARG A N 1
ATOM 732 C CA . ARG A 1 91 ? -1.792 4.872 14.670 1.00 63.81 91 ARG A CA 1
ATOM 733 C C . ARG A 1 91 ? -1.717 3.890 13.515 1.00 63.81 91 ARG A C 1
ATOM 735 O O . ARG A 1 91 ? -2.172 2.749 13.555 1.00 63.81 91 ARG A O 1
ATOM 742 N N . MET A 1 92 ? -1.139 4.409 12.455 1.00 60.75 92 MET A N 1
ATOM 743 C CA . MET A 1 92 ? -1.047 3.815 11.145 1.00 60.75 92 MET A CA 1
ATOM 744 C C . MET A 1 92 ? 0.415 3.811 10.758 1.00 60.75 92 MET A C 1
ATOM 746 O O . MET A 1 92 ? 1.054 4.852 10.827 1.00 60.75 92 MET A O 1
ATOM 750 N N . SER A 1 93 ? 0.944 2.682 10.310 1.00 59.34 93 SER A N 1
ATOM 751 C CA . SER A 1 93 ? 2.323 2.644 9.831 1.00 59.34 93 SER A CA 1
ATOM 752 C C . SER A 1 93 ? 2.358 2.074 8.424 1.00 59.34 93 SER A C 1
ATOM 754 O O . SER A 1 93 ? 1.808 1.007 8.152 1.00 59.34 93 SER A O 1
ATOM 756 N N . ARG A 1 94 ? 2.994 2.801 7.511 1.00 66.06 94 ARG A N 1
ATOM 757 C CA . ARG A 1 94 ? 3.254 2.390 6.135 1.00 66.06 94 ARG A CA 1
ATOM 758 C C . ARG A 1 94 ? 4.756 2.213 5.960 1.00 66.06 94 ARG A C 1
ATOM 760 O O . ARG A 1 94 ? 5.541 3.072 6.351 1.00 66.06 94 ARG A O 1
ATOM 767 N N . PHE A 1 95 ? 5.143 1.105 5.352 1.00 64.69 95 PHE A N 1
ATOM 768 C CA . PHE A 1 95 ? 6.531 0.704 5.177 1.00 64.69 95 PHE A CA 1
ATOM 769 C C . PHE A 1 95 ? 6.796 0.439 3.698 1.00 64.69 95 PHE A C 1
ATOM 771 O O . PHE A 1 95 ? 6.088 -0.349 3.066 1.00 64.69 95 PHE A O 1
ATOM 778 N N . LEU A 1 96 ? 7.815 1.091 3.154 1.00 62.75 96 LEU A N 1
ATOM 779 C CA . LEU A 1 96 ? 8.308 0.912 1.795 1.00 62.75 96 LEU A CA 1
ATOM 780 C C . LEU A 1 96 ? 9.732 0.376 1.854 1.00 62.75 96 LEU A C 1
ATOM 782 O O . LEU A 1 96 ? 10.595 0.967 2.495 1.00 62.75 96 LEU A O 1
ATOM 786 N N . CYS A 1 97 ? 9.979 -0.738 1.180 1.00 70.94 97 CYS A N 1
ATOM 787 C CA . CYS A 1 97 ? 11.268 -1.410 1.210 1.00 70.94 97 CYS A CA 1
ATOM 788 C C . CYS A 1 97 ? 11.731 -1.740 -0.211 1.00 70.94 97 CYS A C 1
ATOM 790 O O . CYS A 1 97 ? 10.945 -2.214 -1.041 1.00 70.94 97 CYS A O 1
ATOM 792 N N . GLU A 1 98 ? 13.010 -1.497 -0.494 1.00 67.06 98 GLU A N 1
ATOM 793 C CA . GLU A 1 98 ? 13.644 -1.912 -1.748 1.00 67.06 98 GLU A CA 1
ATOM 794 C C . GLU A 1 98 ? 13.761 -3.434 -1.819 1.00 67.06 98 GLU A C 1
ATOM 796 O O . GLU A 1 98 ? 13.336 -4.014 -2.819 1.00 67.06 98 GLU A O 1
ATOM 801 N N . ASP A 1 99 ? 14.196 -4.075 -0.729 1.00 65.50 99 ASP A N 1
ATOM 802 C CA . ASP A 1 99 ? 14.350 -5.523 -0.617 1.00 65.50 99 ASP A CA 1
ATOM 803 C C . ASP A 1 99 ? 13.983 -6.035 0.789 1.00 65.50 99 ASP A C 1
ATOM 805 O O . ASP A 1 99 ? 14.669 -5.754 1.767 1.00 65.50 99 ASP A O 1
ATOM 809 N N . CYS A 1 100 ? 12.905 -6.820 0.899 1.00 56.34 100 CYS A N 1
ATOM 810 C CA . CYS A 1 100 ? 12.592 -7.556 2.127 1.00 56.34 100 CYS A CA 1
ATOM 811 C C . CYS A 1 100 ? 13.299 -8.920 2.087 1.00 56.34 100 CYS A C 1
ATOM 813 O O . CYS A 1 100 ? 12.860 -9.799 1.342 1.00 56.34 100 CYS A O 1
ATOM 815 N N . TYR A 1 101 ? 14.378 -9.080 2.857 1.00 49.09 101 TYR A N 1
ATOM 816 C CA . TYR A 1 101 ? 15.059 -10.361 3.090 1.00 49.09 101 TYR A CA 1
ATOM 817 C C . TYR A 1 101 ? 14.666 -10.961 4.440 1.00 49.09 101 TYR A C 1
ATOM 819 O O . TYR A 1 101 ? 14.564 -10.189 5.419 1.00 49.09 101 TYR A O 1
#

Sequence (101 aa):
MAGRVGRGEIWQFDEFSSETSLRVNGRLLYLDRFRLMPKEDPPNTEWMMGNARYLATGLCLDERAFDFAERIHLLLPDTAVGIDTPRLENRMSRFLCEDCY

Foldseek 3Di:
DQPPVVVVRGVPDQKDWDWDWDDDPNHTDDIDTDMDGCVVPNQCDPVHQNLFRDKDKDWDQDPCVVVVLVVVCVVCVQKDKDKDDSDPRTIIIMITHNDDD